Protein AF-A0AAW1WYE3-F1 (afdb_monomer_lite)

Secondary structure (DSSP, 8-state):
--------HHHHTT----------EETTEE-HHHHHHHHHHHHHHHHHTTSS-HHHHHHHHHHHHHHHHHHHHHHHHHHTT-S-----STTTT--

InterPro domains:
  IPR000905 Gcp-like domain [PF00814] (9-94)
  IPR000905 Gcp-like domain [PTHR11735] (10-94)

pLDDT: mean 80.45, std 14.45, range [27.67, 93.62]

Sequence (95 aa):
MICVIPFPSQLAKRGEQFIDLPYAVKGMDVSFSGILSYIEATAVEKLKNNECTPADLCYSLQENVYAMLVEMTERATAHCDQRDVLIVGGVGCKR

Organism: Rubus argutus (NCBI:txid59490)

Structure (mmCIF, N/CA/C/O backbone):
data_AF-A0AAW1WYE3-F1
#
_entry.id   AF-A0AAW1WYE3-F1
#
loop_
_atom_site.group_PDB
_atom_site.id
_atom_site.type_symbol
_atom_site.label_atom_id
_atom_site.label_alt_id
_atom_site.label_comp_id
_atom_site.label_asym_id
_atom_site.label_entity_id
_atom_site.label_seq_id
_atom_site.pdbx_PD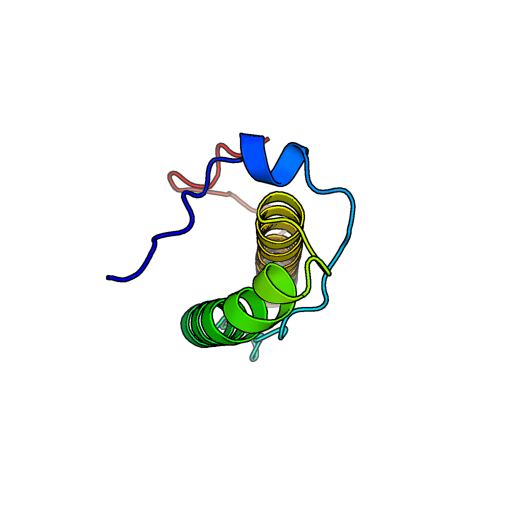B_ins_code
_atom_site.Cartn_x
_atom_site.Cartn_y
_atom_site.Cartn_z
_atom_site.occupancy
_atom_site.B_iso_or_equiv
_atom_site.auth_seq_id
_atom_site.auth_comp_id
_atom_site.auth_asym_id
_atom_site.auth_atom_id
_atom_site.pdbx_PDB_model_num
ATOM 1 N N . MET A 1 1 ? 15.545 15.191 -9.707 1.00 29.16 1 MET A N 1
ATOM 2 C CA . MET A 1 1 ? 15.452 14.035 -10.621 1.00 29.16 1 MET A CA 1
ATOM 3 C C . MET A 1 1 ? 14.960 12.823 -9.837 1.00 29.16 1 MET A C 1
ATOM 5 O O . MET A 1 1 ? 15.647 11.824 -9.746 1.00 29.16 1 MET A O 1
ATOM 9 N N . ILE A 1 2 ? 13.782 12.947 -9.226 1.00 27.78 2 ILE A N 1
ATOM 10 C CA . ILE A 1 2 ? 13.003 11.811 -8.737 1.00 27.78 2 ILE A CA 1
ATOM 11 C C . ILE A 1 2 ? 11.887 11.745 -9.760 1.00 27.78 2 ILE A C 1
ATOM 13 O O . ILE A 1 2 ? 11.094 12.683 -9.872 1.00 27.78 2 ILE A O 1
ATOM 17 N N . CYS A 1 3 ? 11.949 10.743 -10.630 1.00 27.67 3 CYS A N 1
ATOM 18 C CA . CYS A 1 3 ? 10.864 10.449 -11.543 1.00 27.67 3 CYS A CA 1
ATOM 19 C C . CYS A 1 3 ? 9.722 9.996 -10.640 1.00 27.67 3 CYS A C 1
ATOM 21 O O . CYS A 1 3 ? 9.672 8.844 -10.223 1.00 27.67 3 CYS A O 1
ATOM 23 N N . VAL A 1 4 ? 8.887 10.956 -10.238 1.00 41.59 4 VAL A N 1
ATOM 24 C CA . VAL A 1 4 ? 7.594 10.703 -9.622 1.00 41.59 4 VAL A CA 1
ATOM 25 C C . VAL A 1 4 ? 6.907 9.817 -10.637 1.00 41.59 4 VAL A C 1
ATOM 27 O O . VAL A 1 4 ? 6.484 10.323 -11.677 1.00 41.59 4 VAL A O 1
ATOM 30 N N . ILE A 1 5 ? 6.920 8.500 -10.412 1.00 45.03 5 ILE A N 1
ATOM 31 C CA . ILE A 1 5 ? 6.113 7.572 -11.188 1.00 45.03 5 ILE A CA 1
ATOM 32 C C . ILE A 1 5 ? 4.739 8.220 -11.134 1.00 45.03 5 ILE A C 1
ATOM 34 O O . ILE A 1 5 ? 4.199 8.373 -10.028 1.00 45.03 5 ILE A O 1
ATOM 38 N N . PRO A 1 6 ? 4.224 8.757 -12.256 1.00 44.66 6 PRO A N 1
ATOM 39 C CA . PRO A 1 6 ? 2.914 9.341 -12.200 1.00 44.66 6 PRO A CA 1
ATOM 40 C C . PRO A 1 6 ? 2.052 8.186 -11.693 1.00 44.66 6 PRO A C 1
ATOM 42 O O . PRO A 1 6 ? 2.198 7.046 -12.134 1.00 44.66 6 PRO A O 1
ATOM 45 N N . PHE A 1 7 ? 1.188 8.465 -10.730 1.00 51.97 7 PHE A N 1
ATOM 46 C CA . PHE A 1 7 ? 0.271 7.485 -10.167 1.00 51.97 7 PHE A CA 1
ATOM 47 C C . PHE A 1 7 ? -1.075 7.533 -10.932 1.00 51.97 7 PHE A C 1
ATOM 49 O O . PHE A 1 7 ? -2.119 7.621 -10.269 1.00 51.97 7 PHE A O 1
ATOM 56 N N . PRO A 1 8 ? -1.169 7.554 -12.295 1.00 55.09 8 PRO A N 1
ATOM 57 C CA . PRO A 1 8 ? -2.467 7.402 -12.897 1.00 55.09 8 PRO A CA 1
ATOM 58 C C . PRO A 1 8 ? -2.880 5.971 -12.594 1.00 55.09 8 PRO A C 1
ATOM 60 O O . PRO A 1 8 ? -2.248 5.005 -13.017 1.00 55.09 8 PRO A O 1
ATOM 63 N N . SER A 1 9 ? -3.985 5.841 -11.869 1.00 60.81 9 SER A N 1
ATOM 64 C CA . SER A 1 9 ? -4.697 4.574 -11.703 1.00 60.81 9 SER A CA 1
ATOM 65 C C . SER A 1 9 ? -4.906 3.866 -13.048 1.00 60.81 9 SER A C 1
ATOM 67 O O . SER A 1 9 ? -4.950 2.648 -13.100 1.00 60.81 9 SER A O 1
ATOM 69 N N . GLN A 1 10 ? -4.966 4.615 -14.153 1.00 65.31 10 GLN A N 1
ATOM 70 C CA . GLN A 1 10 ? -5.045 4.077 -15.510 1.00 65.31 10 GLN A CA 1
ATOM 71 C C . GLN A 1 10 ? -3.819 3.257 -15.947 1.00 65.31 10 GLN A C 1
ATOM 73 O O . GLN A 1 10 ? -3.986 2.359 -16.766 1.00 65.31 10 GLN A O 1
ATOM 78 N N . LEU A 1 11 ? -2.614 3.541 -15.436 1.00 71.69 11 LEU A N 1
ATOM 79 C CA . LEU A 1 11 ? -1.417 2.760 -15.768 1.00 71.69 11 LEU A CA 1
ATOM 80 C C . LEU A 1 11 ? -1.409 1.431 -15.014 1.00 71.69 11 LEU A C 1
ATOM 82 O O . LEU A 1 11 ? -1.151 0.398 -15.614 1.00 71.69 11 LEU A O 1
ATOM 86 N N . ALA A 1 12 ? -1.766 1.455 -13.728 1.00 69.62 12 ALA A N 1
ATOM 87 C CA . ALA A 1 12 ? -1.874 0.251 -12.905 1.00 69.62 12 ALA A CA 1
ATOM 88 C C . ALA A 1 12 ? -2.941 -0.724 -13.423 1.00 69.62 12 ALA A C 1
ATOM 90 O O . ALA A 1 12 ? -2.732 -1.926 -13.393 1.00 69.62 12 ALA A O 1
ATOM 91 N N . LYS A 1 13 ? -4.043 -0.222 -13.999 1.00 76.38 13 LYS A N 1
ATOM 92 C CA . LYS A 1 13 ? -5.073 -1.062 -14.645 1.00 76.38 13 LYS A CA 1
ATOM 93 C C . LYS A 1 13 ? -4.569 -1.874 -15.842 1.00 76.38 13 LYS A C 1
ATOM 95 O O . LYS A 1 13 ? -5.294 -2.731 -16.330 1.00 76.38 13 LYS A O 1
ATOM 100 N N . ARG A 1 14 ? -3.384 -1.550 -16.361 1.00 79.94 14 ARG A N 1
ATOM 101 C CA . ARG A 1 14 ? -2.740 -2.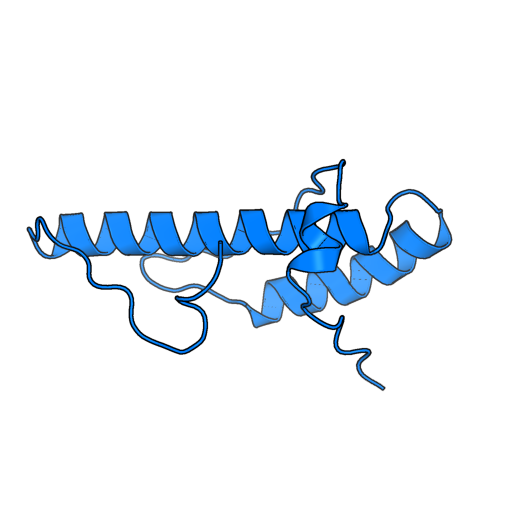254 -17.474 1.00 79.94 14 ARG A CA 1
ATOM 102 C C . ARG A 1 14 ? -1.627 -3.192 -17.011 1.00 79.94 14 ARG A C 1
ATOM 104 O O . ARG A 1 14 ? -1.006 -3.808 -17.865 1.00 79.94 14 ARG A O 1
ATOM 111 N N . GLY A 1 15 ? -1.329 -3.234 -15.711 1.00 79.25 15 GLY A N 1
ATOM 112 C CA . GLY A 1 15 ? -0.386 -4.202 -15.166 1.00 79.25 15 GLY A CA 1
ATOM 113 C C . GLY A 1 15 ? -1.018 -5.589 -15.163 1.00 79.25 15 GLY A C 1
ATOM 114 O O . GLY A 1 15 ? -2.179 -5.736 -14.788 1.00 79.25 15 GLY A O 1
ATOM 115 N N . GLU A 1 16 ? -0.260 -6.587 -15.595 1.00 80.88 16 GLU A N 1
ATOM 116 C CA . GLU A 1 16 ? -0.682 -7.993 -15.631 1.00 80.88 16 GLU A CA 1
ATOM 117 C C . GLU A 1 16 ? 0.126 -8.837 -14.641 1.00 80.88 16 GLU A C 1
ATOM 119 O O . GLU A 1 16 ? -0.355 -9.858 -14.146 1.00 80.88 16 GLU A O 1
ATOM 124 N N . GLN A 1 17 ? 1.344 -8.399 -14.310 1.00 85.62 17 GLN 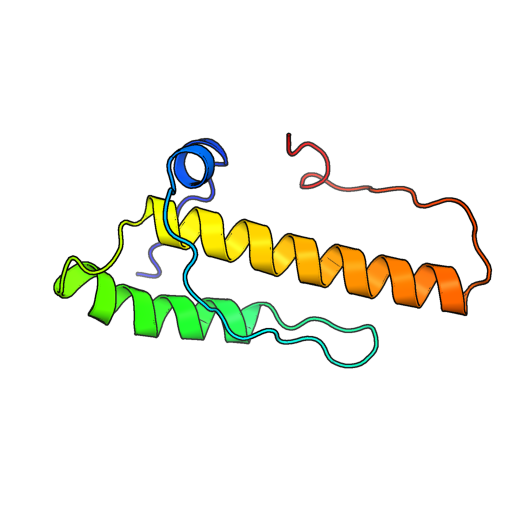A N 1
ATOM 125 C CA . GLN A 1 17 ? 2.252 -9.119 -13.430 1.00 85.62 17 GLN A CA 1
ATOM 126 C C . GLN A 1 17 ? 2.313 -8.482 -12.039 1.00 85.62 17 GLN A C 1
ATOM 128 O O . GLN A 1 17 ? 2.593 -7.293 -11.884 1.00 85.62 17 GLN A O 1
ATOM 133 N N . PHE A 1 18 ? 2.124 -9.309 -11.009 1.00 86.38 18 PHE A N 1
ATOM 134 C CA . PHE A 1 18 ? 2.401 -8.926 -9.628 1.00 86.38 18 PHE A CA 1
ATOM 135 C C . PHE A 1 18 ? 3.887 -9.127 -9.305 1.00 86.38 18 PHE A C 1
ATOM 137 O O . PHE A 1 18 ? 4.445 -10.210 -9.492 1.00 86.38 18 PHE A O 1
ATOM 144 N N . ILE A 1 19 ? 4.524 -8.071 -8.817 1.00 86.06 19 ILE A N 1
ATOM 145 C CA . ILE A 1 19 ? 5.913 -8.033 -8.377 1.00 86.06 19 ILE A CA 1
ATOM 146 C C . ILE A 1 19 ? 5.894 -7.938 -6.863 1.00 86.06 19 ILE A C 1
ATOM 148 O O . ILE A 1 19 ? 5.276 -7.035 -6.304 1.00 86.06 19 ILE A O 1
ATOM 152 N N . ASP A 1 20 ? 6.600 -8.852 -6.210 1.00 85.88 20 ASP A N 1
ATOM 153 C CA . ASP A 1 20 ? 6.667 -8.843 -4.759 1.00 85.88 20 ASP A CA 1
ATOM 154 C C . ASP A 1 20 ? 7.415 -7.596 -4.262 1.00 85.88 20 ASP A C 1
ATOM 156 O O . ASP A 1 20 ? 8.483 -7.239 -4.774 1.00 85.88 20 ASP A O 1
ATOM 160 N N . LEU A 1 21 ? 6.815 -6.905 -3.297 1.00 86.38 21 LEU A N 1
ATOM 161 C CA . LEU A 1 21 ? 7.304 -5.645 -2.739 1.00 86.38 21 LEU A CA 1
ATOM 162 C C . LEU A 1 21 ? 7.327 -5.756 -1.210 1.00 86.38 21 LEU A C 1
ATOM 164 O O . LEU A 1 21 ? 6.480 -6.438 -0.629 1.00 86.38 21 LEU A O 1
ATOM 168 N N . PRO A 1 22 ? 8.264 -5.072 -0.533 1.00 87.56 22 PR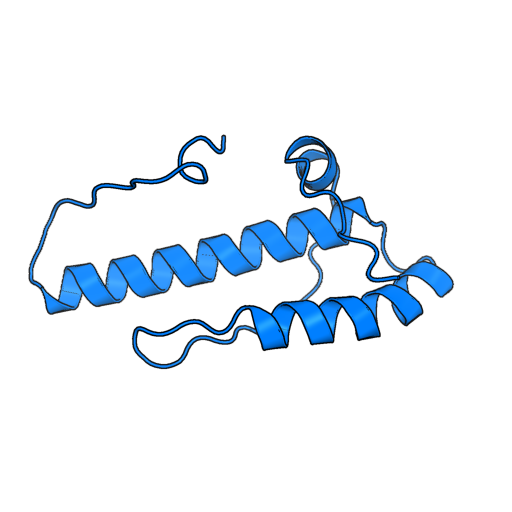O A N 1
ATOM 169 C CA . PRO A 1 22 ? 8.410 -5.176 0.910 1.00 87.56 22 PRO A CA 1
ATOM 170 C C . PRO A 1 22 ? 7.143 -4.717 1.634 1.00 87.56 22 PRO A C 1
ATOM 172 O O . PRO A 1 22 ? 6.727 -3.565 1.528 1.00 87.56 22 PRO A O 1
ATOM 175 N N . TYR A 1 23 ? 6.575 -5.616 2.431 1.00 85.19 23 TYR A N 1
ATOM 176 C CA . TYR A 1 23 ? 5.372 -5.361 3.212 1.00 85.19 23 TYR A CA 1
ATOM 177 C C . TYR A 1 23 ? 5.735 -4.738 4.570 1.00 85.19 23 TYR A C 1
ATOM 179 O O . TYR A 1 23 ? 6.038 -5.427 5.546 1.00 85.19 23 TYR A O 1
ATOM 187 N N . ALA A 1 24 ? 5.786 -3.405 4.628 1.00 86.19 24 ALA A N 1
ATOM 188 C CA . ALA A 1 24 ? 6.326 -2.655 5.768 1.00 86.19 24 ALA A CA 1
ATOM 189 C C . ALA A 1 24 ? 5.257 -2.258 6.805 1.00 86.19 24 ALA A C 1
ATOM 191 O O . ALA A 1 24 ? 5.070 -1.073 7.099 1.00 86.19 24 ALA A O 1
ATOM 192 N N . VAL A 1 25 ? 4.557 -3.253 7.351 1.00 86.56 25 VAL A N 1
ATOM 193 C CA . VAL A 1 25 ? 3.573 -3.083 8.429 1.00 86.56 25 VAL A CA 1
ATOM 194 C C . VAL A 1 25 ? 4.220 -3.336 9.790 1.00 86.56 25 VAL A C 1
ATOM 196 O O . VAL A 1 25 ? 4.807 -4.394 10.021 1.00 86.56 25 VAL A O 1
ATOM 199 N N . LYS A 1 26 ? 4.076 -2.396 10.728 1.00 86.12 26 LYS A N 1
ATOM 200 C CA . LYS A 1 26 ? 4.506 -2.562 12.124 1.00 86.12 26 LYS A CA 1
ATOM 201 C C . LYS A 1 26 ? 3.387 -2.157 13.078 1.00 86.12 26 LYS A C 1
ATOM 203 O O . LYS A 1 26 ? 3.183 -0.981 13.350 1.00 86.12 26 LYS A O 1
ATOM 208 N N . GLY A 1 27 ? 2.684 -3.147 13.625 1.00 85.88 27 GLY A N 1
ATOM 209 C CA . GLY A 1 27 ? 1.573 -2.903 14.547 1.00 85.88 27 GLY A CA 1
ATOM 210 C C . GLY A 1 27 ? 0.387 -2.256 13.832 1.00 85.88 27 GLY A C 1
ATOM 211 O O . GLY A 1 27 ? -0.290 -2.949 13.073 1.00 85.88 27 GLY A O 1
ATOM 212 N N . MET A 1 28 ? 0.168 -0.963 14.100 1.00 84.81 28 MET A N 1
ATOM 213 C CA . MET A 1 28 ? -0.836 -0.099 13.455 1.00 84.81 28 MET A CA 1
ATOM 214 C C . MET A 1 28 ? -0.211 0.921 12.479 1.00 84.81 28 MET A C 1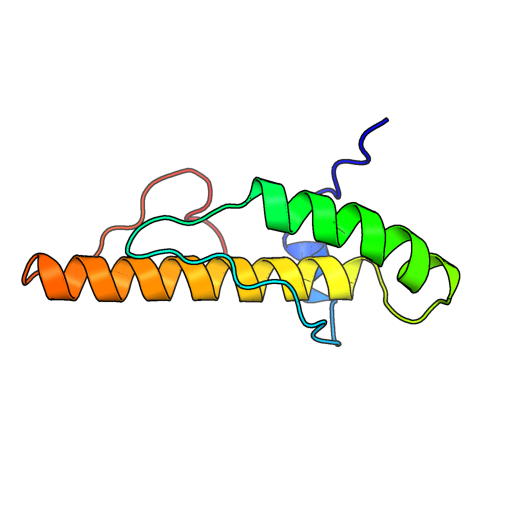
ATOM 216 O O . MET A 1 28 ? -0.935 1.696 11.859 1.00 84.81 28 MET A O 1
ATOM 220 N N . ASP A 1 29 ? 1.120 0.923 12.336 1.00 87.25 29 ASP A N 1
ATOM 221 C CA . ASP A 1 29 ? 1.860 1.871 11.504 1.00 87.25 29 ASP A CA 1
ATOM 222 C C . ASP A 1 29 ? 2.336 1.241 10.187 1.00 87.25 29 ASP A C 1
ATOM 224 O O . ASP A 1 29 ? 2.696 0.060 10.116 1.00 87.25 29 ASP A O 1
ATOM 228 N N . VAL A 1 30 ? 2.411 2.072 9.145 1.00 86.94 30 VAL A N 1
ATOM 229 C CA . VAL A 1 30 ? 2.900 1.713 7.806 1.00 86.94 30 VAL A CA 1
ATOM 230 C C . VAL A 1 30 ? 4.030 2.642 7.374 1.00 86.94 30 VAL A C 1
ATOM 232 O O . VAL A 1 30 ? 3.993 3.847 7.628 1.00 86.94 30 VAL A O 1
ATOM 235 N N . SER A 1 31 ? 5.048 2.101 6.698 1.00 86.62 31 SER A N 1
ATOM 236 C CA . SER A 1 31 ? 6.166 2.894 6.169 1.00 86.62 31 SER A CA 1
ATOM 237 C C . SER A 1 31 ? 6.188 2.901 4.641 1.00 86.62 31 SER A C 1
ATOM 239 O O . SER A 1 31 ? 6.597 1.933 4.006 1.00 86.62 31 SER A O 1
ATOM 241 N N . PHE A 1 32 ? 5.799 4.030 4.043 1.00 84.50 32 PHE A N 1
ATOM 242 C CA . PHE A 1 32 ? 5.804 4.199 2.584 1.00 84.50 32 PHE A CA 1
ATOM 243 C C . PHE A 1 32 ? 7.168 4.597 2.013 1.00 84.50 32 PHE A C 1
ATOM 245 O O . PHE A 1 32 ? 7.458 4.300 0.857 1.00 84.50 32 PHE A O 1
ATOM 252 N N . SER A 1 33 ? 8.024 5.249 2.806 1.00 85.31 33 SER A N 1
ATOM 253 C CA . SER A 1 33 ? 9.350 5.679 2.347 1.00 85.31 33 SER A CA 1
ATOM 254 C C . SER A 1 33 ? 10.240 4.490 1.985 1.00 85.31 33 SER A C 1
ATOM 256 O O . SER A 1 33 ? 10.883 4.512 0.940 1.00 85.31 33 SER A O 1
ATOM 258 N N . GLY A 1 34 ? 10.224 3.426 2.796 1.00 84.62 34 GLY A N 1
ATOM 259 C CA . GLY A 1 34 ? 10.982 2.204 2.516 1.00 84.62 34 GLY A CA 1
ATOM 260 C C . GLY A 1 34 ? 10.519 1.498 1.240 1.00 84.62 34 GLY A C 1
ATOM 261 O O . GLY A 1 34 ? 11.348 1.048 0.452 1.00 84.62 34 GLY A O 1
ATOM 262 N N . ILE A 1 35 ? 9.205 1.464 1.004 1.00 86.56 35 ILE A N 1
ATOM 263 C CA . ILE A 1 35 ? 8.613 0.875 -0.205 1.00 86.56 35 ILE A CA 1
ATOM 264 C C . ILE A 1 35 ? 9.019 1.677 -1.442 1.00 86.56 35 ILE A C 1
ATOM 266 O O . ILE A 1 35 ? 9.442 1.094 -2.438 1.00 86.56 35 ILE A O 1
ATOM 270 N N . LEU A 1 36 ? 8.957 3.011 -1.371 1.00 85.50 36 LEU A N 1
ATOM 271 C CA . LEU A 1 36 ? 9.365 3.876 -2.476 1.00 85.50 36 LEU A CA 1
ATOM 272 C C . LEU A 1 36 ? 10.846 3.686 -2.821 1.00 85.50 36 LEU A C 1
ATOM 274 O O . LEU A 1 36 ? 11.170 3.475 -3.985 1.00 85.50 36 LEU A O 1
ATOM 278 N N . SER A 1 37 ? 11.734 3.696 -1.824 1.00 87.06 37 SER A N 1
ATOM 279 C CA . SER A 1 37 ? 13.170 3.494 -2.056 1.00 87.06 37 SER A CA 1
ATOM 280 C C . SER A 1 37 ? 13.485 2.111 -2.629 1.00 87.06 37 SER A C 1
ATOM 282 O O . SER A 1 37 ? 14.342 1.993 -3.503 1.00 87.06 37 SER A O 1
ATOM 284 N N . TYR A 1 38 ? 12.781 1.068 -2.178 1.00 86.25 38 TYR A N 1
ATOM 285 C CA . TYR A 1 38 ? 12.918 -0.273 -2.746 1.00 86.25 38 TYR A CA 1
ATOM 286 C C . TYR A 1 38 ? 12.500 -0.296 -4.218 1.00 86.25 38 TYR A C 1
ATOM 288 O O . TYR A 1 38 ? 13.235 -0.801 -5.061 1.00 86.25 38 TYR A O 1
ATOM 296 N N . ILE A 1 39 ? 11.356 0.309 -4.543 1.00 84.50 39 ILE A N 1
ATOM 297 C CA . ILE A 1 39 ? 10.866 0.386 -5.921 1.00 84.50 39 ILE A CA 1
ATOM 298 C C . ILE A 1 39 ? 11.821 1.179 -6.795 1.00 84.50 39 ILE A C 1
ATOM 300 O O . ILE A 1 39 ? 12.105 0.739 -7.897 1.00 84.50 39 ILE A O 1
ATOM 304 N N . GLU A 1 40 ? 12.350 2.309 -6.334 1.00 84.75 40 GLU A N 1
ATOM 305 C CA . GLU A 1 40 ? 13.321 3.084 -7.108 1.00 84.75 40 GLU A CA 1
ATOM 306 C C . GLU A 1 40 ? 14.577 2.263 -7.430 1.00 84.75 40 GLU A C 1
ATOM 308 O O . GLU A 1 40 ? 15.040 2.280 -8.570 1.00 84.75 40 GLU A O 1
ATOM 313 N N . ALA A 1 41 ? 15.093 1.491 -6.470 1.00 85.31 41 ALA A N 1
ATOM 314 C CA . ALA A 1 41 ? 16.247 0.623 -6.694 1.00 85.31 41 ALA A CA 1
ATOM 315 C C . ALA A 1 41 ? 15.920 -0.541 -7.648 1.00 85.31 41 ALA A C 1
ATOM 317 O O . ALA A 1 41 ? 16.609 -0.747 -8.648 1.00 85.31 41 ALA A O 1
ATOM 318 N N . THR A 1 42 ? 14.840 -1.277 -7.381 1.00 79.56 42 THR A N 1
ATOM 319 C CA . THR A 1 42 ? 14.462 -2.477 -8.140 1.00 79.56 42 THR A CA 1
ATOM 320 C C . THR A 1 42 ? 13.908 -2.149 -9.525 1.00 79.56 42 THR A C 1
ATOM 322 O O . THR A 1 42 ? 14.162 -2.886 -10.475 1.00 79.56 42 THR A O 1
ATOM 325 N N . ALA A 1 43 ? 13.187 -1.038 -9.685 1.00 80.69 43 ALA A N 1
ATOM 326 C CA . ALA A 1 43 ? 12.680 -0.600 -10.981 1.00 80.69 43 ALA A CA 1
ATOM 327 C C . ALA A 1 43 ? 13.831 -0.284 -11.936 1.00 80.69 43 ALA A C 1
ATOM 329 O O . ALA A 1 43 ? 13.752 -0.640 -13.105 1.00 80.69 43 ALA A O 1
ATOM 330 N N . VAL A 1 44 ? 14.923 0.324 -11.460 1.00 79.25 44 VAL A N 1
ATOM 331 C CA . VAL A 1 44 ? 16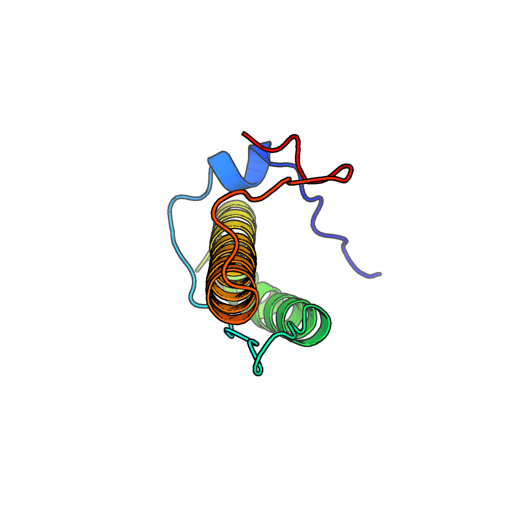.083 0.617 -12.315 1.00 79.25 44 VAL A CA 1
ATOM 332 C C . VAL A 1 44 ? 16.696 -0.660 -12.887 1.00 79.25 44 VAL A C 1
ATOM 334 O O . VAL A 1 44 ? 17.102 -0.653 -14.046 1.00 79.25 44 VAL A O 1
ATOM 337 N N . GLU A 1 45 ? 16.759 -1.746 -12.119 1.00 83.56 45 GLU A N 1
ATOM 338 C CA . GLU A 1 45 ? 17.306 -3.026 -12.586 1.00 83.56 45 GLU A CA 1
ATOM 339 C C . GLU A 1 45 ? 16.308 -3.783 -13.472 1.00 83.56 45 GLU A C 1
ATOM 341 O O . GLU A 1 45 ? 16.623 -4.128 -14.612 1.00 83.56 45 GLU A O 1
ATOM 346 N N . LYS A 1 46 ? 15.071 -3.966 -13.002 1.00 80.56 46 LYS A N 1
ATOM 347 C CA . LYS A 1 46 ? 14.060 -4.770 -13.705 1.00 80.56 46 LYS A CA 1
ATOM 348 C C . LYS A 1 46 ? 13.539 -4.117 -14.984 1.00 80.56 46 LYS A C 1
ATOM 350 O O . LYS A 1 46 ? 13.300 -4.821 -15.963 1.00 80.56 46 LYS A O 1
ATOM 355 N N . LEU A 1 47 ? 13.430 -2.783 -15.024 1.00 80.31 47 LEU A N 1
ATOM 356 C CA . LEU A 1 47 ? 13.077 -2.065 -16.256 1.00 80.31 47 LEU A CA 1
ATOM 357 C C . LEU A 1 47 ? 14.210 -2.137 -17.287 1.00 80.31 47 LEU A C 1
ATOM 359 O O . LEU A 1 47 ? 13.936 -2.224 -18.480 1.00 80.31 47 LEU A O 1
ATOM 363 N N . LYS A 1 48 ? 15.481 -2.128 -16.854 1.00 81.31 48 LYS A N 1
ATOM 364 C CA . LYS A 1 48 ? 16.626 -2.289 -17.770 1.00 81.31 48 LYS A CA 1
ATOM 365 C C . LYS A 1 48 ? 16.684 -3.689 -18.372 1.00 81.31 48 LYS A C 1
ATOM 367 O O . LYS A 1 48 ? 17.009 -3.822 -19.549 1.00 81.31 48 LYS A O 1
ATOM 372 N N . ASN A 1 49 ? 16.335 -4.706 -17.591 1.00 83.69 49 ASN A N 1
ATOM 373 C CA . ASN A 1 49 ? 16.321 -6.096 -18.041 1.00 83.69 49 ASN A CA 1
ATOM 374 C C . ASN A 1 49 ? 15.036 -6.485 -18.802 1.00 83.69 49 ASN A C 1
ATOM 376 O O . ASN A 1 49 ? 14.924 -7.626 -19.239 1.00 83.69 49 ASN A O 1
ATOM 380 N N . ASN A 1 50 ? 14.080 -5.559 -18.987 1.00 79.81 50 ASN A N 1
ATOM 381 C CA . ASN A 1 50 ? 12.735 -5.826 -19.528 1.00 79.81 50 ASN A CA 1
ATOM 382 C C . ASN A 1 50 ? 11.980 -6.947 -18.785 1.00 79.81 50 ASN A C 1
ATOM 384 O O . ASN A 1 50 ? 11.150 -7.640 -19.367 1.00 79.81 50 ASN A O 1
ATOM 388 N N . GLU A 1 51 ? 12.259 -7.124 -17.493 1.00 82.88 51 GLU A N 1
ATOM 389 C CA . GLU A 1 51 ? 11.602 -8.128 -16.646 1.00 82.88 51 GLU A CA 1
ATOM 390 C C . GLU A 1 51 ? 10.244 -7.654 -16.118 1.00 82.88 51 GLU A C 1
ATOM 392 O O . GLU A 1 51 ? 9.441 -8.466 -15.667 1.00 82.88 51 GLU A O 1
ATOM 397 N N . CYS A 1 52 ? 9.988 -6.345 -16.138 1.00 81.81 52 CYS A N 1
ATOM 398 C CA . CYS A 1 52 ? 8.697 -5.775 -15.784 1.00 81.81 52 CYS A CA 1
ATOM 399 C C . CYS A 1 52 ? 8.390 -4.526 -16.600 1.00 81.81 52 CYS A C 1
ATOM 401 O O . CYS A 1 52 ? 9.291 -3.844 -17.096 1.00 81.81 52 CYS A O 1
ATOM 403 N N . THR A 1 53 ? 7.107 -4.185 -16.692 1.00 84.25 53 THR A N 1
ATOM 404 C CA . THR A 1 53 ? 6.684 -2.893 -17.224 1.00 84.25 53 THR A CA 1
ATOM 405 C C . THR A 1 53 ? 6.452 -1.880 -16.096 1.00 84.25 53 THR A C 1
ATOM 407 O O . THR A 1 53 ? 6.177 -2.245 -14.948 1.00 84.25 53 THR A O 1
ATOM 410 N N . PRO A 1 54 ? 6.479 -0.568 -16.399 1.00 82.25 54 PRO A N 1
ATOM 411 C CA . PRO A 1 54 ? 6.045 0.453 -15.446 1.00 82.25 54 PRO A CA 1
ATOM 412 C C . PRO A 1 54 ? 4.597 0.257 -14.964 1.00 82.25 54 PRO A C 1
ATOM 414 O O . PRO A 1 54 ? 4.258 0.679 -13.858 1.00 82.25 54 PRO A O 1
ATOM 417 N N . ALA A 1 55 ? 3.745 -0.379 -15.778 1.00 85.00 55 ALA A N 1
ATOM 418 C CA . ALA A 1 55 ? 2.364 -0.690 -15.425 1.00 85.00 55 ALA A CA 1
ATOM 419 C C . ALA A 1 55 ? 2.289 -1.778 -14.341 1.00 85.00 55 ALA A C 1
ATOM 421 O O . ALA A 1 55 ? 1.573 -1.589 -13.359 1.00 85.00 55 ALA A O 1
ATOM 422 N N . ASP A 1 56 ? 3.089 -2.841 -14.462 1.00 86.38 56 ASP A N 1
ATOM 423 C CA . ASP A 1 56 ? 3.186 -3.926 -13.471 1.00 86.38 56 ASP A CA 1
ATOM 424 C C . ASP A 1 56 ? 3.696 -3.419 -12.120 1.00 86.38 56 ASP A C 1
ATOM 426 O O . ASP A 1 56 ? 3.178 -3.784 -11.064 1.00 86.38 56 ASP A O 1
ATOM 430 N N . LEU A 1 57 ? 4.672 -2.505 -12.138 1.00 84.56 57 LEU A N 1
ATOM 431 C CA . LEU A 1 57 ? 5.166 -1.849 -10.925 1.00 84.56 57 LEU A CA 1
ATOM 432 C C . LEU A 1 57 ? 4.079 -0.999 -10.254 1.00 84.56 57 LEU A C 1
ATOM 434 O O . LEU A 1 57 ? 3.904 -1.074 -9.039 1.00 84.56 57 LEU A O 1
ATOM 438 N N . CYS A 1 58 ? 3.326 -0.214 -11.032 1.00 84.56 58 CYS A N 1
ATOM 439 C CA . CYS A 1 58 ? 2.221 0.589 -10.502 1.00 84.56 58 CYS A CA 1
ATOM 440 C C . CYS A 1 58 ? 1.085 -0.276 -9.949 1.00 84.56 58 CYS A C 1
ATOM 442 O O . CYS A 1 58 ? 0.489 0.089 -8.937 1.00 84.56 58 CYS A O 1
ATOM 444 N N . TYR A 1 59 ? 0.783 -1.392 -10.615 1.00 86.75 59 TYR A N 1
ATOM 445 C CA . TYR A 1 59 ? -0.199 -2.376 -10.171 1.00 86.75 59 TYR A CA 1
ATOM 446 C C . TYR A 1 59 ? 0.214 -2.996 -8.837 1.00 86.75 59 TYR A C 1
ATOM 448 O O . TYR A 1 59 ? -0.499 -2.874 -7.846 1.00 86.75 59 TYR A O 1
ATOM 456 N N . SER A 1 60 ? 1.426 -3.543 -8.781 1.00 88.12 60 SER A N 1
ATOM 457 C CA . SER A 1 60 ? 1.960 -4.200 -7.587 1.00 88.12 60 SER A CA 1
ATOM 458 C C . SER A 1 60 ? 2.029 -3.254 -6.392 1.00 88.12 60 SER A C 1
ATOM 460 O O . SER A 1 60 ? 1.659 -3.624 -5.283 1.00 88.12 60 SER A O 1
ATOM 462 N N . LEU A 1 61 ? 2.451 -2.005 -6.617 1.00 86.88 61 LEU A N 1
ATOM 463 C CA . LEU A 1 61 ? 2.479 -0.982 -5.575 1.00 86.88 61 LEU A CA 1
ATOM 464 C C . LEU A 1 61 ? 1.075 -0.655 -5.052 1.00 86.88 61 LEU A C 1
ATOM 466 O O . LEU A 1 61 ? 0.903 -0.505 -3.845 1.00 86.88 61 LEU A O 1
ATOM 470 N N . GLN A 1 62 ? 0.079 -0.533 -5.934 1.00 85.75 62 GLN A N 1
ATOM 471 C CA . GLN A 1 62 ? -1.300 -0.258 -5.521 1.00 85.75 62 GLN A CA 1
ATOM 472 C C . GLN A 1 62 ? -1.876 -1.401 -4.692 1.00 85.75 62 GLN A C 1
ATOM 474 O O . GLN A 1 62 ? -2.374 -1.144 -3.600 1.00 85.75 62 GLN A O 1
ATOM 479 N N . GLU A 1 63 ? -1.750 -2.640 -5.165 1.00 87.81 63 GLU A N 1
ATOM 480 C CA . GLU A 1 63 ? -2.240 -3.820 -4.446 1.00 87.81 63 GLU A CA 1
ATOM 481 C C . GLU A 1 63 ? -1.571 -3.962 -3.077 1.00 87.81 63 GLU A C 1
ATOM 483 O O . GLU A 1 63 ? -2.246 -4.161 -2.068 1.00 87.81 63 GLU A O 1
ATOM 488 N N . ASN A 1 64 ? -0.252 -3.769 -3.010 1.00 89.50 64 ASN A N 1
ATOM 489 C CA . ASN A 1 64 ? 0.488 -3.893 -1.760 1.00 89.50 64 ASN A CA 1
ATOM 490 C C . ASN A 1 64 ? 0.079 -2.795 -0.757 1.00 89.50 64 ASN A C 1
ATOM 492 O O . ASN A 1 64 ? -0.259 -3.088 0.386 1.00 89.50 64 ASN A O 1
ATOM 496 N N . VAL A 1 65 ? -0.021 -1.535 -1.198 1.00 88.06 65 VAL A N 1
ATOM 497 C CA . VAL A 1 65 ? -0.467 -0.424 -0.338 1.00 88.06 65 VAL A CA 1
ATOM 498 C C . VAL A 1 65 ? -1.919 -0.593 0.116 1.00 88.06 65 VAL A C 1
ATOM 500 O O . VAL A 1 65 ? -2.216 -0.332 1.282 1.00 88.06 65 VAL A O 1
ATOM 503 N N . TYR A 1 66 ? -2.830 -1.029 -0.757 1.00 88.19 66 TYR A N 1
ATOM 504 C CA . TYR A 1 66 ? -4.219 -1.267 -0.362 1.00 88.19 66 TYR A CA 1
ATOM 505 C C . TYR A 1 66 ? -4.341 -2.421 0.628 1.00 88.19 66 TYR A C 1
ATOM 507 O O . TYR A 1 66 ? -5.056 -2.272 1.618 1.00 88.19 66 TYR A O 1
ATOM 515 N N . ALA A 1 67 ? -3.600 -3.512 0.428 1.00 90.62 67 ALA A N 1
ATOM 516 C CA . ALA A 1 67 ? -3.539 -4.611 1.385 1.00 90.62 67 ALA A CA 1
ATOM 517 C C . ALA A 1 67 ? -3.053 -4.131 2.764 1.00 90.62 67 ALA A C 1
ATOM 519 O O . ALA A 1 67 ? -3.725 -4.378 3.765 1.00 90.62 67 ALA A O 1
ATOM 520 N N . MET A 1 68 ? -1.972 -3.340 2.809 1.00 90.62 68 MET A N 1
ATOM 521 C CA . MET A 1 68 ? -1.463 -2.753 4.056 1.00 90.62 68 MET A CA 1
ATOM 522 C C . MET A 1 68 ? -2.515 -1.889 4.758 1.00 90.62 68 MET A C 1
ATOM 524 O O . MET A 1 68 ? -2.692 -1.985 5.971 1.00 90.62 68 MET A O 1
ATOM 528 N N . LEU A 1 69 ? -3.231 -1.044 4.012 1.00 88.94 69 LEU A N 1
ATOM 529 C CA . LEU A 1 69 ? -4.269 -0.173 4.570 1.00 88.94 69 LEU A CA 1
ATOM 530 C C . LEU A 1 69 ? -5.465 -0.965 5.105 1.00 88.94 69 LEU A C 1
ATOM 532 O O . LEU A 1 69 ? -5.974 -0.636 6.178 1.00 88.94 69 LEU A O 1
ATOM 536 N N . VAL A 1 70 ? -5.907 -1.998 4.386 1.00 90.81 70 VAL A N 1
ATOM 537 C CA . VAL A 1 70 ? -7.005 -2.872 4.824 1.00 90.81 70 VAL A CA 1
ATOM 538 C C . VAL A 1 70 ? -6.613 -3.616 6.092 1.00 90.81 70 VAL A C 1
ATOM 540 O O . VAL A 1 70 ? -7.379 -3.597 7.049 1.00 90.81 70 VAL A O 1
ATOM 543 N N . GLU A 1 71 ? -5.404 -4.173 6.157 1.00 91.12 71 GLU A N 1
ATOM 544 C CA . GLU A 1 71 ? -4.909 -4.863 7.351 1.00 91.12 71 GLU A CA 1
ATOM 545 C C . GLU A 1 71 ? -4.863 -3.936 8.573 1.00 91.12 71 GLU A C 1
ATOM 547 O O . GLU A 1 71 ? -5.298 -4.314 9.662 1.00 91.12 71 GLU A O 1
ATOM 552 N N . MET A 1 72 ? -4.364 -2.706 8.413 1.00 91.19 72 MET A N 1
ATOM 553 C CA . MET A 1 72 ? -4.347 -1.725 9.508 1.00 91.19 72 MET A CA 1
ATOM 554 C C . MET A 1 72 ? -5.747 -1.338 9.945 1.00 91.19 72 MET A C 1
ATOM 556 O O . MET A 1 72 ? -6.013 -1.244 11.141 1.00 91.19 72 MET A O 1
ATOM 560 N N . THR A 1 73 ? -6.641 -1.143 8.984 1.00 91.00 73 THR A N 1
ATOM 561 C CA . THR A 1 73 ? -8.032 -0.803 9.262 1.00 91.00 73 THR A CA 1
ATOM 562 C C . THR A 1 73 ? -8.725 -1.944 9.998 1.00 91.00 73 THR A C 1
ATOM 564 O O . THR A 1 73 ? -9.387 -1.694 10.996 1.00 91.00 73 THR A O 1
ATOM 567 N N . GLU A 1 74 ? -8.529 -3.195 9.584 1.00 91.00 74 GLU A N 1
ATOM 568 C CA . GLU A 1 74 ? -9.089 -4.367 10.261 1.00 91.00 74 GLU A CA 1
ATOM 569 C C . GLU A 1 74 ? -8.563 -4.486 11.695 1.00 91.00 74 GLU A C 1
ATOM 571 O O . GLU A 1 74 ? -9.352 -4.623 12.632 1.00 91.00 74 GLU A O 1
ATOM 576 N N . ARG A 1 75 ? -7.246 -4.343 11.894 1.00 92.19 75 ARG A N 1
ATOM 577 C CA . ARG A 1 75 ? -6.641 -4.342 13.235 1.00 92.19 75 ARG A CA 1
ATOM 578 C C . ARG A 1 75 ? -7.179 -3.215 14.109 1.00 92.19 75 ARG A C 1
ATOM 580 O O . ARG A 1 75 ? -7.483 -3.454 15.274 1.00 92.19 75 ARG A O 1
ATOM 587 N N . ALA A 1 76 ? -7.307 -2.008 13.565 1.00 91.44 76 ALA A N 1
ATOM 588 C CA . ALA A 1 76 ? -7.826 -0.855 14.292 1.00 91.44 76 ALA A CA 1
ATOM 589 C C . ALA A 1 76 ? -9.307 -1.037 14.655 1.00 91.44 76 ALA A C 1
ATOM 591 O O . ALA A 1 76 ? -9.693 -0.802 15.797 1.00 91.44 76 ALA A O 1
ATOM 592 N N . THR A 1 77 ? -10.127 -1.511 13.718 1.00 92.44 77 THR A N 1
ATOM 593 C CA . THR A 1 77 ? -11.553 -1.786 13.932 1.00 92.44 77 THR A CA 1
ATOM 594 C C . THR A 1 77 ? -11.754 -2.873 14.987 1.00 92.44 77 THR A C 1
ATOM 596 O O . THR A 1 77 ? -12.568 -2.691 15.891 1.00 92.44 77 THR A O 1
ATOM 599 N N . ALA A 1 78 ? -10.956 -3.946 14.943 1.00 91.94 78 ALA A N 1
ATOM 600 C CA . ALA A 1 78 ? -10.961 -4.999 15.958 1.00 91.94 78 ALA A CA 1
ATOM 601 C C . ALA A 1 78 ? -10.485 -4.499 17.335 1.00 91.94 78 ALA A C 1
ATOM 603 O O . ALA A 1 78 ? -10.999 -4.938 18.360 1.00 91.94 78 ALA A O 1
ATOM 604 N N . HIS A 1 79 ? -9.525 -3.569 17.378 1.00 93.62 79 HIS A N 1
ATOM 605 C CA . HIS A 1 79 ? -9.020 -2.998 18.630 1.00 93.62 79 HIS A CA 1
ATOM 606 C C . HIS A 1 79 ? -9.992 -1.995 19.274 1.00 93.62 79 HIS A C 1
ATOM 608 O O . HIS A 1 79 ? -10.050 -1.891 20.497 1.00 93.62 79 HIS A O 1
ATOM 614 N N . CYS A 1 80 ? -10.767 -1.276 18.461 1.00 91.31 80 CYS A N 1
ATOM 615 C CA . CYS A 1 80 ? -11.725 -0.261 18.905 1.00 91.31 80 CYS A CA 1
ATOM 616 C C . CYS A 1 80 ? -13.169 -0.787 19.055 1.00 91.31 80 CYS A C 1
ATOM 618 O O . CYS A 1 80 ? -14.067 0.012 19.333 1.00 91.31 80 CYS A O 1
ATOM 620 N N . ASP A 1 81 ? -13.393 -2.090 18.827 1.00 92.38 81 ASP A N 1
ATOM 621 C CA . ASP A 1 81 ? -14.707 -2.763 18.790 1.00 92.38 81 ASP A CA 1
ATOM 622 C C . ASP A 1 81 ? -15.749 -1.997 17.945 1.00 92.38 81 ASP A C 1
ATOM 624 O O . ASP A 1 81 ? -16.920 -1.850 18.301 1.00 92.38 81 ASP A O 1
ATOM 628 N N . GLN A 1 82 ? -15.293 -1.435 16.820 1.00 92.50 82 GLN A N 1
ATOM 629 C CA . GLN A 1 82 ? -16.147 -0.721 15.870 1.00 92.50 82 GLN A CA 1
ATOM 630 C C . GLN A 1 82 ? -16.666 -1.690 14.806 1.00 92.50 82 GLN A C 1
ATOM 632 O O . GLN A 1 82 ? -16.031 -2.691 14.490 1.00 92.50 82 GLN A O 1
ATOM 637 N N . ARG A 1 83 ? -17.832 -1.394 14.225 1.00 90.00 83 ARG A N 1
ATOM 638 C CA . ARG A 1 83 ? -18.398 -2.180 13.109 1.00 90.00 83 ARG A CA 1
ATOM 639 C C . ARG A 1 83 ? -18.392 -1.434 11.782 1.00 90.00 83 ARG A C 1
ATOM 641 O O . ARG A 1 83 ? -18.527 -2.063 10.738 1.00 90.00 83 ARG A O 1
ATOM 648 N N . ASP A 1 84 ? -18.194 -0.122 11.839 1.00 92.00 84 ASP A N 1
ATOM 649 C CA . ASP A 1 84 ? -18.241 0.767 10.691 1.00 92.00 84 ASP A CA 1
ATOM 650 C C . ASP A 1 84 ? -16.875 1.416 10.467 1.00 92.00 84 ASP A C 1
ATOM 652 O O . ASP A 1 84 ? -16.178 1.797 11.408 1.00 92.00 84 ASP A O 1
ATOM 656 N N . VAL A 1 85 ? -16.505 1.566 9.196 1.00 89.25 85 VAL A N 1
ATOM 657 C CA . VAL A 1 85 ? -15.278 2.235 8.762 1.00 89.25 85 VAL A CA 1
ATOM 658 C C . VAL A 1 85 ? -15.659 3.314 7.758 1.00 89.25 85 VAL A C 1
ATOM 660 O O . VAL A 1 85 ? -16.328 3.038 6.763 1.00 89.25 85 VAL A O 1
ATOM 663 N N . LEU A 1 86 ? -15.200 4.542 7.996 1.00 90.44 86 LEU A N 1
ATOM 664 C CA . LEU A 1 86 ? -15.360 5.655 7.066 1.00 90.44 86 LEU A CA 1
ATOM 665 C C . LEU A 1 86 ? -14.015 5.991 6.419 1.00 90.44 86 LEU A C 1
ATOM 667 O O . LEU A 1 86 ? -13.079 6.415 7.095 1.00 90.44 86 LEU A O 1
ATOM 671 N N . ILE A 1 87 ? -13.934 5.852 5.096 1.00 87.44 87 ILE A N 1
ATOM 672 C CA . ILE A 1 87 ? -12.765 6.274 4.320 1.00 87.44 87 ILE A CA 1
ATOM 673 C C . ILE A 1 87 ? -12.935 7.746 3.947 1.00 87.44 87 ILE A C 1
ATOM 675 O O . ILE A 1 87 ? -13.891 8.123 3.269 1.00 87.44 87 ILE A O 1
ATOM 679 N N . VAL A 1 88 ? -11.985 8.578 4.365 1.00 88.31 88 VAL A N 1
ATOM 680 C CA . VAL A 1 88 ? -11.935 10.011 4.045 1.00 88.31 88 VAL A CA 1
ATOM 681 C C . VAL A 1 88 ? -10.624 10.367 3.341 1.00 88.31 88 VAL A C 1
ATOM 683 O O . VAL A 1 88 ? -9.625 9.662 3.460 1.00 88.31 88 VAL A O 1
ATOM 686 N N . GLY A 1 89 ? -10.615 11.484 2.612 1.00 84.19 89 GLY A N 1
ATOM 687 C CA . GLY A 1 89 ? -9.434 12.002 1.913 1.00 84.19 89 GLY A CA 1
ATOM 688 C C . GLY A 1 89 ? -9.447 11.775 0.397 1.00 84.19 89 GLY A C 1
ATOM 689 O O . GLY A 1 89 ? -10.209 10.972 -0.136 1.00 84.19 89 GLY A O 1
ATOM 690 N N . GLY A 1 90 ? -8.581 12.501 -0.321 1.00 78.25 90 GLY A N 1
ATOM 691 C CA . GLY A 1 90 ? -8.577 12.538 -1.794 1.00 78.25 90 GLY A CA 1
ATOM 692 C C . GLY A 1 90 ? -8.214 11.215 -2.483 1.00 78.25 90 GLY A C 1
ATOM 693 O O . GLY A 1 90 ? -8.492 11.039 -3.667 1.00 78.25 90 GLY A O 1
ATOM 694 N N . VAL A 1 91 ? -7.625 10.269 -1.748 1.00 77.12 91 VAL A N 1
ATOM 695 C CA . VAL A 1 91 ? -7.290 8.922 -2.239 1.00 77.12 91 VAL A CA 1
ATOM 696 C C . VAL A 1 91 ? -8.441 7.918 -2.096 1.00 77.12 91 VAL A C 1
ATOM 698 O O . VAL A 1 91 ? -8.370 6.850 -2.696 1.00 77.12 91 VAL A O 1
ATOM 701 N N . GLY A 1 92 ? -9.519 8.269 -1.382 1.00 64.00 92 GLY A N 1
ATOM 702 C CA . GLY A 1 92 ? -10.716 7.429 -1.227 1.00 64.00 92 GLY A CA 1
ATOM 703 C C . GLY A 1 92 ? -11.589 7.334 -2.485 1.00 64.00 92 GLY A C 1
ATOM 704 O O . GLY A 1 92 ? -12.457 6.475 -2.572 1.00 64.00 92 GLY A O 1
ATOM 705 N N . CYS A 1 93 ? -11.339 8.173 -3.495 1.00 64.88 93 CYS A N 1
ATOM 706 C CA . CYS A 1 93 ? -12.083 8.189 -4.761 1.00 64.88 93 CYS A CA 1
ATOM 707 C C . CYS A 1 93 ? -11.540 7.200 -5.814 1.00 64.88 93 CYS A C 1
ATOM 709 O O . CYS A 1 93 ? -11.719 7.411 -7.016 1.00 64.88 93 CYS A O 1
ATOM 711 N N . LYS A 1 94 ? -10.812 6.158 -5.403 1.00 64.00 94 LYS A N 1
ATOM 712 C CA . LYS A 1 94 ? -10.172 5.196 -6.312 1.00 64.00 94 LYS A CA 1
ATOM 713 C C . LYS A 1 94 ? -11.104 3.998 -6.551 1.00 64.00 94 LYS A C 1
ATOM 715 O O . LYS A 1 94 ? -11.600 3.409 -5.599 1.00 64.00 94 LYS A O 1
ATOM 720 N N . ARG A 1 95 ? -11.350 3.680 -7.828 1.00 53.78 95 ARG A N 1
ATOM 721 C CA . ARG A 1 95 ? -12.183 2.567 -8.316 1.00 53.78 95 ARG A CA 1
ATOM 722 C C . ARG A 1 95 ? -11.484 1.829 -9.448 1.00 53.78 95 ARG A C 1
ATOM 724 O O . ARG A 1 95 ? -10.823 2.504 -10.282 1.00 53.78 95 ARG A O 1
#

Foldseek 3Di:
DLPPLPLDVVLLVPADDADDFDQADDQLDGDPVRRSVRCVVVVVVCVVVVVGDSNNSSNNVVVSVVVNVVVSVVSVCVVVVHDDDDDDDPVVPRD

Radius of gyration: 15.0 Å; chains: 1; bounding box: 36×23×38 Å